Protein AF-A0AAU7NDL8-F1 (afdb_monomer)

Foldseek 3Di:
DDFWWWWKAKDKPDDPQWDKPPRIDTDTPPDDDDIDIDGHDDDFQQAKDKMKIKIKIDTDDDPPDDDDIDIDIDIDIDDTPNDDDDQCQCVQWAWEDDPQKTKIFRQDRYKWFFDQWKAFPPVRDIDGHDGRIAHHGGMDIGHDPDDGQKIKTWTAGPVGHTDDIDIDGYD

Nearest PDB structures (foldseek):
  4j3o-assembly1_C  TM=7.425E-01  e=3.772E-08  Escherichia coli K-12
  1qpp-assembly1_B  TM=7.450E-01  e=1.039E-06  Escherichia coli
  5ghu-assembly1_A  TM=7.693E-01  e=2.884E-06  Escherichia coli K-12
  5k93-assembly2_B  TM=7.092E-01  e=6.864E-06  Escherichia coli
  5a42-assembly1_A  TM=2.335E-01  e=6.984E-01  Escherichia coli K-12

Mean predicted aligned error: 7.18 Å

Sequence (171 aa):
MNRPTFWLISRLLPLKRILIYPPITRIDAGQSQQVNFVLRKGKPLTHEVMLKASFEGIMQTTENSTQMPVRQSIGFIVQPAAVAVSKTPWDALTFQMESGELVMRNTGQRVVRMVPTLQLNPTNTQLAQDEYYLMAGETRRFKVANAPISVTFTPLSRYGFKLDDVTILVK

Radius of gyration: 20.66 Å; Cα contacts (8 Å, |Δi|>4): 350; chains: 1; bounding box: 54×36×52 Å

Solvent-accessible surface area (backbone atoms only — not comparable to full-atom values): 10164 Å² total; per-residue (Å²): 134,90,73,79,54,34,32,39,44,63,50,70,49,82,63,89,47,61,44,60,41,69,46,62,49,83,46,53,86,96,59,86,81,85,70,47,78,42,76,58,90,69,84,81,60,83,40,27,44,74,31,44,44,32,41,32,40,44,73,78,91,59,89,97,65,90,84,80,72,51,73,50,73,44,84,41,76,50,73,31,87,87,53,76,90,67,96,60,51,58,78,37,52,45,38,30,73,52,100,73,23,44,34,42,33,27,77,35,50,43,54,30,37,28,55,44,45,36,32,33,27,90,79,67,44,77,44,77,49,94,56,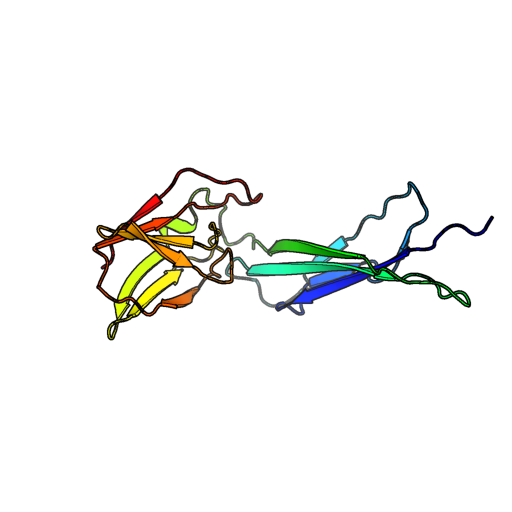47,54,44,47,38,66,37,73,47,78,38,88,50,97,65,89,50,58,28,40,36,35,36,37,32,46,99,86,66,47,80,50,76,72,46,75,46,65,44,90

Structure (mmCIF, N/CA/C/O backbone):
data_AF-A0AAU7NDL8-F1
#
_entry.id   AF-A0AAU7NDL8-F1
#
loop_
_atom_site.group_PDB
_atom_site.id
_atom_site.type_symbol
_atom_site.label_atom_id
_atom_site.label_alt_id
_atom_site.label_comp_id
_atom_site.label_asym_id
_atom_site.label_entity_id
_atom_site.label_seq_id
_atom_site.pdbx_PDB_ins_code
_atom_site.Cartn_x
_atom_site.Cartn_y
_atom_site.Cartn_z
_atom_site.occupancy
_atom_site.B_iso_or_equiv
_atom_site.auth_seq_id
_atom_site.auth_comp_id
_atom_site.auth_asym_id
_atom_site.auth_atom_id
_atom_site.pdbx_PDB_model_num
ATOM 1 N N . MET A 1 1 ? 33.475 15.766 -28.853 1.00 34.25 1 MET A N 1
ATOM 2 C CA . MET A 1 1 ? 32.769 16.121 -27.601 1.00 34.25 1 MET A CA 1
ATOM 3 C C . MET A 1 1 ? 32.008 14.888 -27.135 1.00 34.25 1 MET A C 1
ATOM 5 O O . MET A 1 1 ? 31.023 14.523 -27.765 1.00 34.25 1 MET A O 1
ATOM 9 N N . ASN A 1 2 ? 32.548 14.164 -26.151 1.00 39.94 2 ASN A N 1
ATOM 10 C CA . ASN A 1 2 ? 32.006 12.874 -25.721 1.00 39.94 2 ASN A CA 1
ATOM 11 C C . ASN A 1 2 ? 30.753 13.125 -24.867 1.00 39.94 2 ASN A C 1
ATOM 13 O O . ASN A 1 2 ? 30.831 13.814 -23.852 1.00 39.94 2 ASN A O 1
ATOM 17 N N . ARG A 1 3 ? 29.589 12.665 -25.331 1.00 41.62 3 ARG A N 1
ATOM 18 C CA . ARG A 1 3 ? 28.297 12.889 -24.663 1.00 41.62 3 ARG A CA 1
ATOM 19 C C . ARG A 1 3 ? 28.128 11.885 -23.514 1.00 41.62 3 ARG A C 1
ATOM 21 O O . ARG A 1 3 ? 28.527 10.737 -23.695 1.00 41.62 3 ARG A O 1
ATOM 28 N N . PRO A 1 4 ? 27.547 12.272 -22.363 1.00 43.53 4 PRO A N 1
ATOM 29 C CA . PRO A 1 4 ? 27.350 11.346 -21.255 1.00 43.53 4 PRO A CA 1
ATOM 30 C C . PRO A 1 4 ? 26.376 10.234 -21.664 1.00 43.53 4 PRO A C 1
ATOM 32 O O . PRO A 1 4 ? 25.243 10.497 -22.067 1.00 43.53 4 PRO A O 1
ATOM 35 N N . THR A 1 5 ? 26.852 8.994 -21.580 1.00 45.28 5 THR A N 1
ATOM 36 C CA . THR A 1 5 ? 26.105 7.772 -21.889 1.00 45.28 5 THR A CA 1
ATOM 37 C C . THR A 1 5 ? 25.439 7.260 -20.615 1.00 45.28 5 THR A C 1
ATOM 39 O O . THR A 1 5 ? 26.139 7.006 -19.634 1.00 45.28 5 THR A O 1
ATOM 42 N N . PHE A 1 6 ? 24.116 7.074 -20.626 1.00 49.44 6 PHE A N 1
ATOM 43 C CA . PHE A 1 6 ? 23.373 6.500 -19.501 1.00 49.44 6 PHE A CA 1
ATOM 44 C C . PHE A 1 6 ? 22.874 5.098 -19.835 1.00 49.44 6 PHE A C 1
ATOM 46 O O . PHE A 1 6 ? 22.229 4.893 -20.865 1.00 49.44 6 PHE A O 1
ATOM 53 N N . TRP A 1 7 ? 23.137 4.150 -18.940 1.00 52.94 7 TRP A N 1
ATOM 54 C CA . TRP A 1 7 ? 22.541 2.815 -18.984 1.00 52.94 7 TRP A CA 1
ATOM 55 C C . TRP A 1 7 ? 21.445 2.683 -17.938 1.00 52.94 7 TRP 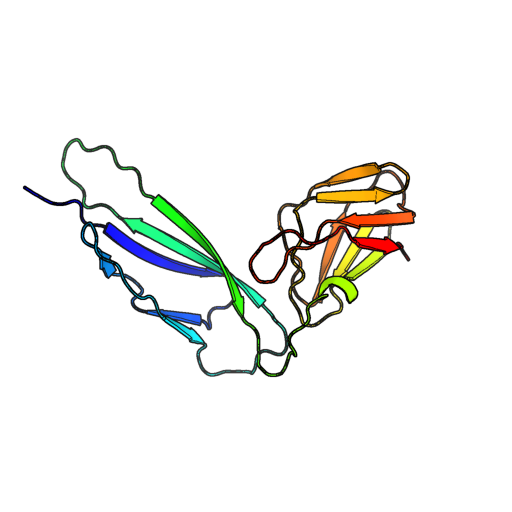A C 1
ATOM 57 O O . TRP A 1 7 ? 21.674 3.082 -16.808 1.00 52.94 7 TRP A O 1
ATOM 67 N N . LEU A 1 8 ? 20.294 2.107 -18.281 1.00 52.50 8 LEU A N 1
ATOM 68 C CA . LEU A 1 8 ? 19.159 1.929 -17.367 1.00 52.50 8 LEU A CA 1
ATOM 69 C C . LEU A 1 8 ? 19.035 0.469 -16.903 1.00 52.50 8 LEU A C 1
ATOM 71 O O . LEU A 1 8 ? 18.723 -0.377 -17.733 1.00 52.50 8 LEU A O 1
ATOM 75 N N . ILE A 1 9 ? 19.223 0.152 -15.616 1.00 55.75 9 ILE A N 1
ATOM 76 C CA . ILE A 1 9 ? 18.896 -1.184 -15.068 1.00 55.75 9 ILE A CA 1
ATOM 77 C C . ILE A 1 9 ? 17.499 -1.170 -14.462 1.00 55.75 9 ILE A C 1
ATOM 79 O O . ILE A 1 9 ? 17.200 -0.340 -13.603 1.00 55.75 9 ILE A O 1
ATOM 83 N N . SER A 1 10 ? 16.680 -2.150 -14.847 1.00 54.47 10 SER A N 1
ATOM 84 C CA . SER A 1 10 ? 15.345 -2.355 -14.291 1.00 54.47 10 SER A CA 1
ATOM 85 C C . SER A 1 10 ? 15.253 -3.560 -13.338 1.00 54.47 10 SER A C 1
ATOM 87 O O . SER A 1 10 ? 15.650 -4.664 -13.717 1.00 54.47 10 SER A O 1
ATOM 89 N N . ARG A 1 11 ? 14.691 -3.401 -12.128 1.00 55.06 11 ARG A N 1
ATOM 90 C CA . ARG A 1 11 ? 14.451 -4.506 -11.162 1.00 55.06 11 ARG A CA 1
ATOM 91 C C . ARG A 1 11 ? 13.029 -4.478 -10.588 1.00 55.06 11 ARG A C 1
ATOM 93 O O . ARG A 1 11 ? 12.487 -3.397 -10.386 1.00 55.06 11 ARG A O 1
ATOM 100 N N . LEU A 1 12 ? 12.469 -5.660 -10.294 1.00 56.12 12 LEU A N 1
ATOM 101 C CA . LEU A 1 12 ? 11.161 -5.869 -9.648 1.00 56.12 12 LEU A CA 1
ATOM 102 C C . LEU A 1 12 ? 11.275 -6.847 -8.468 1.00 56.12 12 LEU A C 1
ATOM 104 O O . LEU A 1 12 ? 11.859 -7.922 -8.596 1.00 56.12 12 LEU A O 1
ATOM 108 N N . LEU A 1 13 ? 10.669 -6.489 -7.337 1.00 54.53 13 LEU A N 1
ATOM 109 C CA . LEU A 1 13 ? 10.485 -7.327 -6.144 1.00 54.53 13 LEU A CA 1
ATOM 110 C C . LEU A 1 13 ? 9.009 -7.204 -5.702 1.00 54.53 13 LEU A C 1
ATOM 112 O O . LEU A 1 13 ? 8.485 -6.092 -5.811 1.00 54.53 13 LEU A O 1
ATOM 116 N N . PRO A 1 14 ? 8.308 -8.270 -5.240 1.00 51.28 14 PRO A N 1
ATOM 117 C CA . PRO A 1 14 ? 8.726 -9.666 -5.046 1.00 51.28 14 PRO A CA 1
ATOM 118 C C . PRO A 1 14 ? 8.228 -10.667 -6.122 1.00 51.28 14 PRO A C 1
ATOM 120 O O . PRO A 1 14 ? 8.579 -11.847 -6.075 1.00 51.28 14 PRO A O 1
ATOM 123 N N . LEU A 1 15 ? 7.438 -10.252 -7.123 1.00 60.22 15 LEU A N 1
ATOM 124 C CA . LEU A 1 15 ? 6.947 -11.167 -8.167 1.00 60.22 15 LEU A CA 1
ATOM 125 C C . LEU A 1 15 ? 7.985 -11.404 -9.279 1.00 60.22 15 LEU A C 1
ATOM 127 O O . LEU A 1 15 ? 8.065 -10.645 -10.244 1.00 60.22 15 LEU A O 1
ATOM 131 N N . LYS A 1 16 ? 8.681 -12.550 -9.229 1.00 66.19 16 LYS A N 1
ATOM 132 C CA . LYS A 1 16 ? 9.634 -13.032 -10.262 1.00 66.19 16 LYS A CA 1
ATOM 133 C C . LYS A 1 16 ? 9.014 -13.331 -11.648 1.00 66.19 16 LYS A C 1
ATOM 135 O O . LYS A 1 16 ? 9.667 -13.922 -12.504 1.00 66.19 16 LYS A O 1
ATOM 140 N N . ARG A 1 17 ? 7.741 -12.987 -11.874 1.00 83.19 17 ARG A N 1
ATOM 141 C CA . ARG A 1 17 ? 6.991 -13.296 -13.107 1.00 83.19 17 ARG A CA 1
ATOM 142 C C . ARG A 1 17 ? 6.863 -12.130 -14.077 1.00 83.19 17 ARG A C 1
ATOM 144 O O . ARG A 1 17 ? 6.445 -12.365 -15.207 1.00 83.19 17 ARG A O 1
ATOM 151 N N . ILE A 1 18 ? 7.193 -10.911 -13.664 1.00 87.88 18 ILE A N 1
ATOM 152 C CA . ILE A 1 18 ? 7.212 -9.767 -14.572 1.00 87.88 18 ILE A CA 1
ATOM 153 C C . ILE A 1 18 ? 8.598 -9.678 -15.207 1.00 87.88 18 ILE A C 1
ATOM 155 O O . ILE A 1 18 ? 9.609 -9.603 -14.510 1.00 87.88 18 ILE A O 1
ATOM 159 N N . LEU A 1 19 ? 8.633 -9.703 -16.532 1.00 88.25 19 LEU A N 1
ATOM 160 C CA . LEU A 1 19 ? 9.812 -9.399 -17.325 1.00 88.25 19 LEU A CA 1
ATOM 161 C C . LEU A 1 19 ? 9.825 -7.934 -17.703 1.00 88.25 19 LEU A C 1
ATOM 163 O O . LEU A 1 19 ? 8.777 -7.361 -17.990 1.00 88.25 19 LEU A O 1
ATOM 167 N N . ILE A 1 20 ? 11.026 -7.373 -17.745 1.00 88.38 20 ILE A N 1
ATOM 168 C CA . ILE A 1 20 ? 11.257 -5.999 -18.157 1.00 88.38 20 ILE A CA 1
ATOM 169 C C . ILE A 1 20 ? 12.134 -6.023 -19.405 1.00 88.38 20 ILE A C 1
ATOM 171 O O . ILE A 1 20 ? 13.155 -6.717 -19.425 1.00 88.38 20 ILE A O 1
ATOM 175 N N . TYR A 1 21 ? 11.709 -5.323 -20.456 1.00 88.25 21 TYR A N 1
ATOM 176 C CA . TYR A 1 21 ? 12.405 -5.312 -21.740 1.00 88.25 21 TYR A CA 1
ATOM 177 C C . TYR A 1 21 ? 12.398 -3.922 -22.410 1.00 88.25 21 TYR A C 1
ATOM 179 O O . TYR A 1 21 ? 11.320 -3.346 -22.566 1.00 88.25 21 TYR A O 1
ATOM 187 N N . PRO A 1 22 ? 13.549 -3.412 -22.886 1.00 90.12 22 PRO A N 1
ATOM 188 C CA . PRO A 1 22 ? 14.881 -3.985 -22.694 1.00 90.12 22 PRO A CA 1
ATOM 189 C C . PRO A 1 22 ? 15.314 -3.873 -21.216 1.00 90.12 22 PRO A C 1
ATOM 191 O O . PRO A 1 22 ? 14.984 -2.885 -20.563 1.00 90.12 22 PRO A O 1
ATOM 194 N N . PRO A 1 23 ? 16.027 -4.871 -20.660 1.00 84.56 23 PRO A N 1
ATOM 195 C CA . PRO A 1 23 ? 16.470 -4.826 -19.262 1.00 84.56 23 PRO A CA 1
ATOM 196 C C . PRO A 1 23 ? 17.612 -3.825 -19.035 1.00 84.56 23 PRO A C 1
ATOM 198 O O . PRO A 1 23 ? 17.808 -3.368 -17.910 1.00 84.56 23 PRO A O 1
ATOM 201 N N . ILE A 1 24 ? 18.372 -3.545 -20.100 1.00 87.88 24 ILE A N 1
ATOM 202 C CA . ILE A 1 24 ? 19.477 -2.592 -20.175 1.00 87.88 24 ILE A CA 1
ATOM 203 C C . ILE A 1 24 ? 19.398 -1.916 -21.541 1.00 87.88 24 ILE A C 1
ATOM 205 O O . ILE A 1 24 ? 19.237 -2.586 -22.560 1.00 87.88 24 ILE A O 1
ATOM 209 N N . THR A 1 25 ? 19.516 -0.595 -21.562 1.00 88.00 25 THR A N 1
ATOM 210 C CA . THR A 1 25 ? 19.546 0.192 -22.796 1.00 88.00 25 THR A CA 1
ATOM 211 C C . THR A 1 25 ? 20.411 1.430 -22.617 1.00 88.00 25 THR A C 1
ATOM 213 O O . THR A 1 25 ? 20.556 1.919 -21.494 1.00 88.00 25 THR A O 1
ATOM 216 N N . ARG A 1 26 ? 20.970 1.923 -23.722 1.00 85.75 26 ARG A N 1
ATOM 217 C CA . ARG A 1 26 ? 21.659 3.208 -23.792 1.00 85.75 26 ARG A CA 1
ATOM 218 C C . ARG A 1 26 ? 20.645 4.287 -24.159 1.00 85.75 26 ARG A C 1
ATOM 220 O O . ARG A 1 26 ? 19.925 4.133 -25.140 1.00 85.75 26 ARG A O 1
ATOM 227 N N . ILE A 1 27 ? 20.638 5.389 -23.414 1.00 85.62 27 ILE A N 1
ATOM 228 C CA . ILE A 1 27 ? 19.813 6.563 -23.719 1.00 85.62 27 ILE A CA 1
ATOM 229 C C . ILE A 1 27 ? 20.736 7.768 -23.889 1.00 85.62 27 ILE A C 1
ATOM 231 O O . ILE A 1 27 ? 21.463 8.135 -22.966 1.00 85.62 27 ILE A O 1
ATOM 235 N N . ASP A 1 28 ? 20.720 8.364 -25.080 1.00 85.00 28 ASP A N 1
ATOM 236 C CA . ASP A 1 28 ? 21.452 9.599 -25.356 1.00 85.00 28 ASP A CA 1
ATOM 237 C C . ASP A 1 28 ? 20.646 10.833 -24.904 1.00 85.00 28 ASP A C 1
ATOM 239 O O . ASP A 1 28 ? 19.429 10.786 -24.714 1.00 85.00 28 ASP A O 1
ATOM 243 N N . ALA A 1 29 ? 21.324 11.970 -24.735 1.00 83.94 29 ALA A N 1
ATOM 244 C CA . ALA A 1 29 ? 20.697 13.204 -24.264 1.00 83.94 29 ALA A CA 1
ATOM 245 C C . ALA A 1 29 ? 19.516 13.646 -25.152 1.00 83.94 29 ALA A C 1
ATOM 247 O O . ALA A 1 29 ? 19.625 13.703 -26.378 1.00 83.94 29 ALA A O 1
ATOM 248 N N . GLY A 1 30 ? 18.390 13.980 -24.515 1.00 89.69 30 GLY A N 1
ATOM 249 C CA . GLY A 1 30 ? 17.153 14.385 -25.192 1.00 89.69 30 GLY A CA 1
ATOM 250 C C . GLY A 1 30 ? 16.358 13.234 -25.818 1.00 89.69 30 GLY A C 1
ATOM 251 O O . GLY A 1 30 ? 15.293 13.481 -26.374 1.00 89.69 30 GLY A O 1
ATOM 252 N N . GLN A 1 31 ? 16.842 11.991 -25.730 1.00 89.88 31 GLN A N 1
ATOM 253 C CA . GLN A 1 31 ? 16.116 10.812 -26.199 1.00 89.88 31 GLN A CA 1
ATOM 254 C C . GLN A 1 31 ? 15.271 10.190 -25.086 1.00 89.88 31 GLN A C 1
ATOM 256 O O . GLN A 1 31 ? 15.495 10.409 -23.896 1.00 89.88 31 GLN A O 1
ATOM 261 N N . SER A 1 32 ? 14.288 9.391 -25.493 1.00 90.25 32 SER A N 1
ATOM 262 C CA . SER A 1 32 ? 13.429 8.608 -24.605 1.00 90.25 32 SER A CA 1
ATOM 263 C C . SER A 1 32 ? 13.465 7.139 -25.003 1.00 90.25 32 SER A C 1
ATOM 265 O O . SER A 1 32 ? 13.635 6.810 -26.174 1.00 90.25 32 SER A O 1
ATOM 267 N N . GLN A 1 33 ? 13.261 6.256 -24.028 1.00 89.00 33 GLN A N 1
ATOM 268 C CA . GLN A 1 33 ? 13.182 4.817 -24.252 1.00 89.00 33 GLN A CA 1
ATOM 269 C C . GLN A 1 33 ? 11.885 4.263 -23.671 1.00 89.00 33 GLN A C 1
ATOM 271 O O . GLN A 1 33 ? 11.600 4.433 -22.487 1.00 89.00 33 GLN A O 1
ATOM 276 N N . GLN A 1 34 ? 11.148 3.510 -24.486 1.00 92.50 34 GLN A N 1
ATOM 277 C CA . GLN A 1 34 ? 10.037 2.699 -24.003 1.00 92.50 34 GLN A CA 1
ATOM 278 C C . GLN A 1 34 ? 10.557 1.434 -23.312 1.00 92.50 34 GLN A C 1
ATOM 280 O O . GLN A 1 34 ? 11.375 0.701 -23.874 1.00 92.50 34 GLN A O 1
ATOM 285 N N . VAL A 1 35 ? 10.036 1.162 -22.116 1.00 90.81 35 VAL A N 1
ATOM 286 C CA . VAL A 1 35 ? 10.293 -0.063 -21.356 1.00 90.81 35 VAL A CA 1
ATOM 287 C C . VAL A 1 35 ? 8.988 -0.839 -21.224 1.00 90.81 35 VAL A C 1
ATOM 289 O O . VAL A 1 35 ? 7.976 -0.310 -20.770 1.00 90.81 35 VAL A O 1
ATOM 292 N N . ASN A 1 36 ? 9.014 -2.103 -21.624 1.00 92.25 36 ASN A N 1
ATOM 293 C CA . ASN A 1 36 ? 7.862 -2.989 -21.610 1.00 92.25 36 ASN A CA 1
ATOM 294 C C . ASN A 1 36 ? 7.893 -3.888 -20.375 1.00 92.25 36 ASN A C 1
ATOM 296 O O . ASN A 1 36 ? 8.929 -4.469 -20.047 1.00 92.25 36 ASN A O 1
ATOM 300 N N . PHE A 1 37 ? 6.734 -4.045 -19.739 1.00 90.75 37 PHE A N 1
ATOM 301 C CA . PHE A 1 37 ? 6.518 -4.953 -18.617 1.00 90.75 37 PHE A CA 1
ATOM 302 C C . PHE A 1 37 ? 5.618 -6.099 -19.070 1.00 90.75 37 PHE A C 1
ATOM 304 O O . PHE A 1 37 ? 4.480 -5.875 -19.476 1.00 90.75 37 PHE A O 1
ATOM 311 N N . VAL A 1 38 ? 6.116 -7.333 -19.003 1.00 89.94 38 VAL A N 1
ATOM 312 C CA . VAL A 1 38 ? 5.408 -8.516 -19.510 1.00 89.94 38 VAL A CA 1
ATOM 313 C C . VAL A 1 38 ? 5.220 -9.531 -18.393 1.00 89.94 38 VAL A C 1
ATOM 315 O O . VAL A 1 38 ? 6.188 -10.051 -17.842 1.00 89.94 38 VAL A O 1
ATOM 318 N N . LEU A 1 39 ? 3.969 -9.860 -18.069 1.00 88.44 39 LEU A N 1
ATOM 319 C CA . LEU A 1 39 ? 3.656 -10.937 -17.131 1.00 88.44 39 LEU A CA 1
ATOM 320 C C . LEU A 1 39 ? 3.819 -12.298 -17.821 1.00 88.44 39 LEU A C 1
ATOM 322 O O . LEU A 1 39 ? 3.068 -12.638 -18.734 1.00 88.44 39 LEU A O 1
ATOM 326 N N . ARG A 1 40 ? 4.772 -13.116 -17.360 1.00 86.81 40 ARG A N 1
ATOM 327 C CA . ARG A 1 40 ? 4.947 -14.493 -17.844 1.00 86.81 40 ARG A CA 1
ATOM 328 C C . ARG A 1 40 ? 3.699 -15.332 -17.573 1.00 86.81 40 ARG A C 1
ATOM 330 O O . ARG A 1 40 ? 3.129 -15.278 -16.474 1.00 86.81 40 ARG A O 1
ATOM 337 N N . LYS A 1 41 ? 3.339 -16.187 -18.537 1.00 85.19 41 LYS A N 1
ATOM 338 C CA . LYS A 1 41 ? 2.290 -17.204 -18.372 1.00 85.19 41 LYS A CA 1
ATOM 339 C C . LYS A 1 41 ? 2.588 -18.075 -17.145 1.00 85.19 41 LYS A C 1
ATOM 341 O O . LYS A 1 41 ? 3.738 -18.380 -16.842 1.00 85.19 41 LYS A O 1
ATOM 346 N N . GLY A 1 42 ? 1.545 -18.418 -16.405 1.00 84.44 42 GLY A N 1
ATOM 347 C CA . GLY A 1 42 ? 1.627 -19.157 -15.149 1.00 84.44 42 GLY A CA 1
ATOM 348 C C . GLY A 1 42 ? 0.274 -19.142 -14.450 1.00 84.44 42 GLY A C 1
ATOM 349 O O . GLY A 1 42 ? -0.727 -18.780 -15.070 1.00 84.44 42 GLY A O 1
ATOM 350 N N . LYS A 1 43 ? 0.242 -19.492 -13.159 1.00 85.38 43 LYS A N 1
ATOM 351 C CA . LYS A 1 43 ? -1.000 -19.447 -12.372 1.00 85.38 43 LYS A CA 1
ATOM 352 C C . LYS A 1 43 ? -1.628 -18.040 -12.435 1.00 85.38 43 LYS A C 1
ATOM 354 O O . LYS A 1 43 ? -0.888 -17.059 -12.288 1.00 85.38 43 LYS A O 1
ATOM 359 N N . PRO A 1 44 ? -2.943 -17.909 -12.672 1.00 86.81 44 PRO A N 1
ATOM 360 C CA . PRO A 1 44 ? -3.61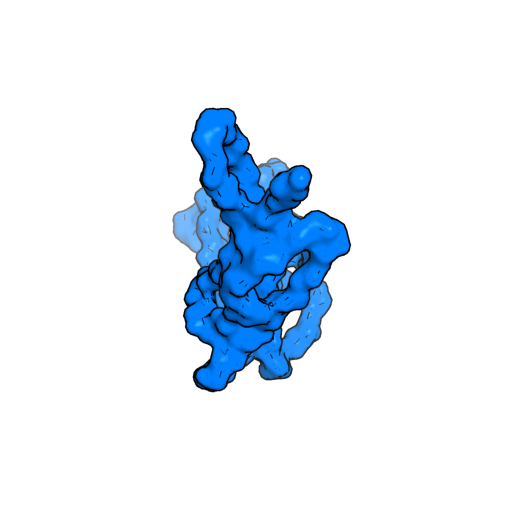1 -16.613 -12.631 1.00 86.81 44 PRO A CA 1
ATOM 361 C C . PRO A 1 44 ? -3.388 -15.926 -11.282 1.00 86.81 44 PRO A C 1
ATOM 363 O O . PRO A 1 44 ? -3.355 -16.583 -10.243 1.00 86.81 44 PRO A O 1
ATOM 366 N N . LEU A 1 45 ? -3.204 -14.607 -11.305 1.00 89.25 45 LEU A N 1
ATOM 367 C CA . LEU A 1 45 ? -3.212 -13.818 -10.077 1.00 89.25 45 LEU A CA 1
ATOM 368 C C . LEU A 1 45 ? -4.669 -13.655 -9.629 1.00 89.25 45 LEU A C 1
ATOM 370 O O . LEU A 1 45 ? -5.533 -13.340 -10.443 1.00 89.25 45 LEU A O 1
ATOM 374 N N . THR A 1 46 ? -4.929 -13.890 -8.348 1.00 92.81 46 THR A N 1
ATOM 375 C CA . THR A 1 46 ? -6.270 -13.816 -7.738 1.00 92.81 46 THR A CA 1
ATOM 376 C C . THR A 1 46 ? -6.508 -12.521 -6.962 1.00 92.81 46 THR A C 1
ATOM 378 O O . THR A 1 46 ? -7.610 -12.281 -6.491 1.00 92.81 46 THR A O 1
ATOM 381 N N . HIS A 1 47 ? -5.468 -11.706 -6.804 1.00 94.56 47 HIS A N 1
ATOM 382 C CA . HIS A 1 47 ? -5.445 -10.469 -6.033 1.00 94.56 47 HIS A CA 1
ATOM 383 C C . HIS A 1 47 ? -4.456 -9.495 -6.679 1.00 94.56 47 HIS A C 1
ATOM 385 O O . HIS A 1 47 ? -3.566 -9.906 -7.436 1.00 94.56 47 HIS A O 1
ATOM 391 N N . GLU A 1 48 ? -4.631 -8.206 -6.409 1.00 94.19 48 GLU A N 1
ATOM 392 C CA . GLU A 1 48 ? -3.660 -7.188 -6.786 1.00 94.19 48 GLU A CA 1
ATOM 393 C C . GLU A 1 48 ? -2.357 -7.373 -6.007 1.00 94.19 48 GLU A C 1
ATOM 395 O O . GLU A 1 48 ? -2.355 -7.760 -4.837 1.00 94.19 48 GLU A O 1
ATOM 400 N N . VAL A 1 49 ? -1.244 -7.039 -6.655 1.00 91.38 49 VAL A N 1
ATOM 401 C CA . VAL A 1 49 ? 0.075 -7.031 -6.019 1.00 91.38 49 VAL A CA 1
ATOM 402 C C . VAL A 1 49 ? 0.775 -5.719 -6.334 1.00 91.38 49 VAL A C 1
ATOM 404 O O . VAL A 1 49 ? 0.801 -5.292 -7.489 1.00 91.38 49 VAL A O 1
ATOM 407 N N . MET A 1 50 ? 1.357 -5.095 -5.312 1.00 91.38 50 MET A N 1
ATOM 408 C CA . MET A 1 50 ? 2.206 -3.918 -5.456 1.00 91.38 50 MET A CA 1
ATOM 409 C C . MET A 1 50 ? 3.659 -4.360 -5.615 1.00 91.38 50 MET A C 1
ATOM 411 O O . MET A 1 50 ? 4.184 -5.139 -4.825 1.00 91.38 50 MET A O 1
ATOM 415 N N . LEU A 1 51 ? 4.318 -3.874 -6.654 1.00 89.31 51 LEU A N 1
ATOM 416 C CA . LEU A 1 51 ? 5.738 -4.066 -6.905 1.00 89.31 51 LEU A CA 1
ATOM 417 C C . LEU A 1 51 ? 6.423 -2.705 -6.945 1.00 89.31 51 LEU A C 1
ATOM 419 O O . LEU A 1 51 ? 5.794 -1.662 -7.141 1.00 89.31 51 LEU A O 1
ATOM 423 N N . LYS A 1 52 ? 7.744 -2.732 -6.825 1.00 87.19 52 LYS A N 1
ATOM 424 C CA . LYS A 1 52 ? 8.598 -1.570 -7.054 1.00 87.19 52 LYS A CA 1
ATOM 425 C C . LYS A 1 52 ? 9.421 -1.810 -8.308 1.00 87.19 52 LYS A C 1
ATOM 427 O O . LYS A 1 52 ? 10.217 -2.746 -8.331 1.00 87.19 52 LYS A O 1
ATOM 432 N N . ALA A 1 53 ? 9.218 -0.986 -9.332 1.00 87.69 53 ALA A N 1
ATOM 433 C CA . ALA A 1 53 ? 10.088 -0.957 -10.499 1.00 87.69 53 ALA A CA 1
ATOM 434 C C . ALA A 1 53 ? 11.171 0.098 -10.264 1.00 87.69 53 ALA A C 1
ATOM 436 O O . ALA A 1 53 ? 10.863 1.276 -10.092 1.00 87.69 53 ALA A O 1
ATOM 437 N N . SER A 1 54 ? 12.430 -0.325 -10.212 1.00 87.81 54 SER A N 1
ATOM 438 C CA . SER A 1 54 ? 13.578 0.575 -10.051 1.00 87.81 54 SER A CA 1
ATOM 439 C C . SER A 1 54 ? 14.299 0.753 -11.373 1.00 87.81 54 SER A C 1
ATOM 441 O O . SER A 1 54 ? 14.457 -0.223 -12.089 1.00 87.81 54 SER A O 1
ATOM 443 N N . PHE A 1 55 ? 14.746 1.971 -11.646 1.00 87.12 55 PHE A N 1
ATOM 444 C CA . PHE A 1 55 ? 15.444 2.420 -12.840 1.00 87.12 55 PHE A CA 1
ATOM 445 C C . PHE A 1 55 ? 16.750 3.075 -12.406 1.00 87.12 55 PHE A C 1
ATOM 447 O O . PHE A 1 55 ? 16.729 4.055 -11.664 1.00 87.12 55 PHE A O 1
ATOM 454 N N . GLU A 1 56 ? 17.881 2.525 -12.821 1.00 85.94 56 GLU A N 1
ATOM 455 C CA . GLU A 1 56 ? 19.198 2.970 -12.366 1.00 85.94 56 GLU A CA 1
ATOM 456 C C . GLU A 1 56 ? 20.085 3.368 -13.535 1.00 85.94 56 GLU A C 1
ATOM 458 O O . GLU A 1 56 ? 20.312 2.545 -14.415 1.00 85.94 56 GLU A O 1
ATOM 463 N N . GLY A 1 57 ? 20.568 4.612 -13.514 1.00 82.25 57 GLY A N 1
ATOM 464 C CA . GLY A 1 57 ? 21.534 5.164 -14.454 1.00 82.25 57 GLY A CA 1
ATOM 465 C C . GLY A 1 57 ? 22.961 4.717 -14.134 1.00 82.25 57 GLY A C 1
ATOM 466 O O . GLY A 1 57 ? 23.464 5.016 -13.053 1.00 82.25 57 GLY A O 1
ATOM 467 N N . ILE A 1 58 ? 23.635 4.067 -15.081 1.00 77.12 58 ILE A N 1
ATOM 468 C CA . ILE A 1 58 ? 25.070 3.753 -15.012 1.00 77.12 58 ILE A CA 1
ATOM 469 C C . ILE A 1 58 ? 25.823 4.716 -15.925 1.00 77.12 58 ILE A C 1
ATOM 471 O O . ILE A 1 58 ? 25.461 4.862 -17.095 1.00 77.12 58 ILE A O 1
ATOM 475 N N . MET A 1 59 ? 26.880 5.334 -15.401 1.00 68.69 59 MET A N 1
ATOM 476 C CA . MET A 1 59 ? 27.777 6.197 -16.169 1.00 68.69 59 MET A CA 1
ATOM 477 C C . MET A 1 59 ? 29.032 5.437 -16.605 1.00 68.69 59 MET A C 1
ATOM 479 O O . MET A 1 59 ? 29.480 4.512 -15.929 1.00 68.69 59 MET A O 1
ATOM 483 N N . GLN A 1 60 ? 29.598 5.825 -17.748 1.00 64.81 60 GLN A N 1
ATOM 484 C CA . GLN A 1 60 ? 30.881 5.299 -18.218 1.00 64.81 60 GLN A CA 1
ATOM 485 C C . GLN A 1 60 ? 32.035 5.964 -17.456 1.00 64.81 60 GLN A C 1
ATOM 487 O O . GLN A 1 60 ? 32.059 7.184 -17.309 1.00 64.81 60 GLN A O 1
ATOM 492 N N . THR A 1 61 ? 32.983 5.163 -16.973 1.00 63.62 61 THR A N 1
ATOM 493 C CA . THR A 1 61 ? 34.130 5.637 -16.188 1.00 63.62 61 THR A CA 1
ATOM 494 C C . THR A 1 61 ? 35.144 6.381 -17.060 1.00 63.62 61 THR A C 1
ATOM 496 O O . THR A 1 61 ? 35.563 5.867 -18.095 1.00 63.62 61 THR A O 1
ATOM 499 N N . THR A 1 62 ? 35.598 7.549 -16.603 1.00 66.69 62 THR A N 1
ATOM 500 C CA . THR A 1 62 ? 36.807 8.235 -17.096 1.00 66.69 62 THR A CA 1
ATOM 501 C C . THR A 1 62 ? 37.746 8.538 -15.924 1.00 66.69 62 THR A C 1
ATOM 503 O O . THR A 1 62 ? 37.272 8.732 -14.801 1.00 66.69 62 THR A O 1
ATOM 506 N N . GLU A 1 63 ? 39.064 8.566 -16.157 1.00 71.81 63 GLU A N 1
ATOM 507 C CA . GLU A 1 63 ? 40.054 8.895 -15.115 1.00 71.81 63 GLU A CA 1
ATOM 508 C C . GLU A 1 63 ? 39.754 10.260 -14.470 1.00 71.81 63 GLU A C 1
ATOM 510 O O . GLU A 1 63 ? 39.337 11.197 -15.151 1.00 71.81 63 GLU A O 1
ATOM 515 N N . ASN A 1 64 ? 39.936 10.356 -13.147 1.00 72.19 64 ASN A N 1
ATOM 516 C CA . ASN A 1 64 ? 39.657 11.551 -12.336 1.00 72.19 64 ASN A CA 1
ATOM 517 C C . ASN A 1 64 ? 38.229 12.122 -12.482 1.00 72.19 64 ASN A C 1
ATOM 519 O O . ASN A 1 64 ? 38.047 13.336 -12.559 1.00 72.19 64 ASN A O 1
ATOM 523 N N . SER A 1 65 ? 37.202 11.262 -12.497 1.00 69.06 65 SER A N 1
ATOM 524 C CA . SER A 1 65 ? 35.795 11.694 -12.522 1.00 69.06 65 SER A CA 1
ATOM 525 C C . SER A 1 65 ? 35.017 11.314 -11.258 1.00 69.06 65 SER A C 1
ATOM 527 O O . SER A 1 65 ? 35.116 10.197 -10.752 1.00 69.06 65 SER A O 1
ATOM 529 N N . THR A 1 66 ? 34.198 12.248 -10.765 1.00 72.25 66 THR A N 1
ATOM 530 C CA . THR A 1 66 ? 33.206 12.003 -9.706 1.00 72.25 66 THR A CA 1
ATOM 531 C C . THR A 1 66 ? 31.924 11.454 -10.324 1.00 72.25 66 THR A C 1
ATOM 533 O O . THR A 1 66 ? 31.376 12.050 -11.252 1.00 72.25 66 THR A O 1
ATOM 536 N N . GLN A 1 67 ? 31.415 10.339 -9.795 1.00 69.56 67 GLN A N 1
ATOM 537 C CA . GLN A 1 67 ? 30.183 9.712 -10.276 1.00 69.56 67 GLN A CA 1
ATOM 538 C C . GLN A 1 67 ? 29.012 9.961 -9.321 1.00 69.56 67 GLN A C 1
ATOM 540 O O . GLN A 1 67 ? 29.130 9.757 -8.117 1.00 69.56 67 GLN A O 1
ATOM 545 N N . MET A 1 68 ? 27.858 10.338 -9.874 1.00 73.12 68 MET A N 1
ATOM 546 C CA . MET A 1 68 ? 26.585 10.415 -9.157 1.00 73.12 68 MET A CA 1
ATOM 547 C C . MET A 1 68 ? 25.530 9.575 -9.896 1.00 73.12 68 MET A C 1
ATOM 549 O O . MET A 1 68 ? 24.842 10.095 -10.778 1.00 73.12 68 MET A O 1
ATOM 553 N N . PRO A 1 69 ? 25.424 8.263 -9.613 1.00 73.56 69 PRO A N 1
ATOM 554 C CA . PRO A 1 69 ? 24.398 7.430 -10.225 1.00 73.56 69 PRO A CA 1
ATOM 555 C C . PRO A 1 69 ? 23.014 7.866 -9.738 1.00 73.56 69 PRO A C 1
ATOM 557 O O . PRO A 1 69 ? 22.785 8.069 -8.545 1.00 73.56 69 PRO A O 1
ATOM 560 N N . VAL A 1 70 ? 22.070 7.991 -10.668 1.00 80.12 70 VAL A N 1
ATOM 561 C CA . VAL A 1 70 ? 20.680 8.324 -10.350 1.00 80.12 70 VAL A CA 1
ATOM 562 C C . VAL A 1 70 ? 19.862 7.045 -10.364 1.00 80.12 70 VAL A C 1
ATOM 564 O O . VAL A 1 70 ? 19.796 6.349 -11.378 1.00 80.12 70 VAL A O 1
ATOM 567 N N . ARG A 1 71 ? 19.199 6.753 -9.244 1.00 85.25 71 ARG A N 1
ATOM 568 C CA . ARG A 1 71 ? 18.197 5.693 -9.160 1.00 85.25 71 ARG A CA 1
ATOM 569 C C . ARG A 1 71 ? 16.829 6.305 -8.919 1.00 85.25 71 ARG A C 1
ATOM 571 O O . ARG A 1 71 ? 16.608 6.977 -7.918 1.00 85.25 71 ARG A O 1
ATOM 578 N N . GLN A 1 72 ? 15.894 6.005 -9.805 1.00 87.44 72 GLN A N 1
ATOM 579 C CA . GLN A 1 72 ? 14.482 6.304 -9.621 1.00 87.44 72 GLN A CA 1
ATOM 580 C C . GLN A 1 72 ? 13.719 5.010 -9.377 1.00 87.44 72 GLN A C 1
ATOM 582 O O . GLN A 1 72 ? 14.136 3.926 -9.778 1.00 87.44 72 GLN A O 1
ATOM 587 N N . SER A 1 73 ? 12.620 5.073 -8.641 1.00 87.12 73 SER A N 1
ATOM 588 C CA . SER A 1 73 ? 11.754 3.916 -8.443 1.00 87.12 73 SER A CA 1
ATOM 589 C C . SER A 1 73 ? 10.308 4.348 -8.467 1.00 87.12 73 SER A C 1
ATOM 591 O O . SER A 1 73 ? 9.963 5.375 -7.890 1.00 87.12 73 SER A O 1
ATOM 593 N N . ILE A 1 74 ? 9.475 3.540 -9.105 1.00 87.69 74 ILE A N 1
ATOM 594 C CA . ILE A 1 74 ? 8.044 3.778 -9.228 1.00 87.69 74 ILE A CA 1
ATOM 595 C C . ILE A 1 74 ? 7.270 2.609 -8.624 1.00 87.69 74 ILE A C 1
ATOM 597 O O . ILE A 1 74 ? 7.683 1.448 -8.710 1.00 87.69 74 ILE A O 1
ATOM 601 N N . GLY A 1 75 ? 6.146 2.932 -7.989 1.00 86.81 75 GLY A N 1
ATOM 602 C CA . GLY A 1 75 ? 5.175 1.938 -7.550 1.00 86.81 75 GLY A CA 1
ATOM 603 C C . GLY A 1 75 ? 4.420 1.366 -8.748 1.00 86.81 75 GLY A C 1
ATOM 604 O O . GLY A 1 75 ? 4.028 2.106 -9.648 1.00 86.81 75 GLY A O 1
ATOM 605 N N . PHE A 1 76 ? 4.216 0.055 -8.761 1.00 88.19 76 PHE A N 1
ATOM 606 C CA . PHE A 1 76 ? 3.621 -0.673 -9.875 1.00 88.19 76 PHE A CA 1
ATOM 607 C C . PHE A 1 76 ? 2.586 -1.669 -9.350 1.00 88.19 76 PHE A C 1
ATOM 609 O O . PHE A 1 76 ? 2.945 -2.644 -8.698 1.00 88.19 76 PHE A O 1
ATOM 616 N N . ILE A 1 77 ? 1.303 -1.439 -9.632 1.00 91.19 77 ILE A N 1
ATOM 617 C CA . ILE A 1 77 ? 0.226 -2.357 -9.236 1.00 91.19 77 ILE A CA 1
ATOM 618 C C . ILE A 1 77 ? -0.074 -3.298 -10.399 1.00 91.19 77 ILE A C 1
ATOM 620 O O . ILE A 1 77 ? -0.450 -2.855 -11.485 1.00 91.19 77 ILE A O 1
ATOM 624 N N . VAL A 1 78 ? 0.028 -4.603 -10.155 1.00 91.50 78 VAL A N 1
ATOM 625 C CA . VAL A 1 78 ? -0.475 -5.628 -11.072 1.00 91.50 78 VAL A CA 1
ATOM 626 C C . VAL A 1 78 ? -1.919 -5.929 -10.708 1.00 91.50 78 VAL A C 1
ATOM 628 O O . VAL A 1 78 ? -2.172 -6.528 -9.665 1.00 91.50 78 VAL A O 1
ATOM 631 N N . GLN A 1 79 ? -2.858 -5.547 -11.573 1.00 92.06 79 GLN A N 1
ATOM 632 C CA . GLN A 1 79 ? -4.269 -5.880 -11.403 1.00 92.06 79 GLN A CA 1
ATOM 633 C C . GLN A 1 79 ? -4.668 -7.059 -12.301 1.00 92.06 79 GLN A C 1
ATOM 635 O O . GLN A 1 79 ? -4.625 -6.931 -13.527 1.00 92.06 79 GLN A O 1
ATOM 640 N N . PRO A 1 80 ? -5.090 -8.201 -11.732 1.00 92.12 80 PRO A N 1
ATOM 641 C CA . PRO A 1 80 ? -5.688 -9.270 -12.522 1.00 92.12 80 PRO A CA 1
ATOM 642 C C . PRO A 1 80 ? -7.102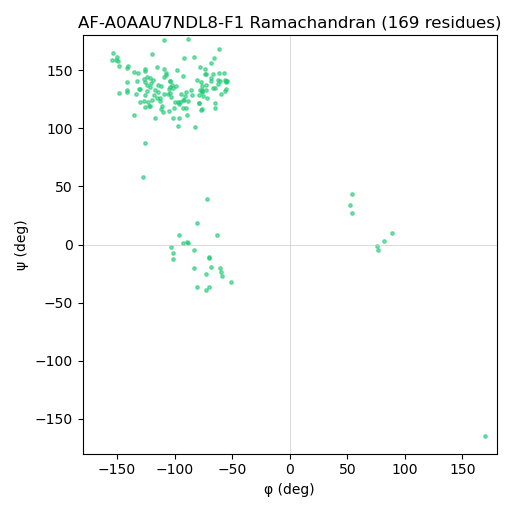 -8.914 -12.985 1.00 92.12 80 PRO A C 1
ATOM 644 O O . PRO A 1 80 ? -7.871 -8.309 -12.244 1.00 92.12 80 PRO A O 1
ATOM 647 N N . ALA A 1 81 ? -7.481 -9.392 -14.173 1.00 89.75 81 ALA A N 1
ATOM 648 C CA . ALA A 1 81 ? -8.823 -9.192 -14.731 1.00 89.75 81 ALA A CA 1
ATOM 649 C C . ALA A 1 81 ? -9.953 -9.750 -13.842 1.00 89.75 81 ALA A C 1
ATOM 651 O O . ALA A 1 81 ? -11.063 -9.232 -13.866 1.00 89.75 81 ALA A O 1
ATOM 652 N N . ALA A 1 82 ? -9.665 -10.779 -13.035 1.00 89.81 82 ALA A N 1
ATOM 653 C CA . ALA A 1 82 ? -10.622 -11.360 -12.092 1.00 89.81 82 ALA A CA 1
ATOM 654 C C . ALA A 1 82 ? -10.983 -10.421 -10.924 1.00 89.81 82 ALA A C 1
ATOM 656 O O . ALA A 1 82 ? -12.007 -10.617 -10.276 1.00 89.81 82 ALA A O 1
ATOM 657 N N . VAL A 1 83 ? -10.160 -9.403 -10.647 1.00 93.31 83 VAL A N 1
ATOM 658 C CA . VAL A 1 83 ? -10.397 -8.435 -9.572 1.00 93.31 83 VAL A CA 1
ATOM 659 C C . VAL A 1 83 ? -10.959 -7.159 -10.181 1.00 93.31 83 VAL A C 1
ATOM 661 O O . VAL A 1 83 ? -10.244 -6.398 -10.835 1.00 93.31 83 VAL A O 1
ATOM 664 N N . ALA A 1 84 ? -12.246 -6.898 -9.940 1.00 90.31 84 ALA A N 1
ATOM 665 C CA . ALA A 1 84 ? -12.906 -5.688 -10.423 1.00 90.31 84 ALA A CA 1
ATOM 666 C C . ALA A 1 84 ? -12.190 -4.423 -9.920 1.00 90.31 84 ALA A C 1
ATOM 668 O O . ALA A 1 84 ? -11.670 -4.392 -8.803 1.00 90.31 84 ALA A O 1
ATOM 669 N N . VAL A 1 85 ? -12.190 -3.351 -10.709 1.00 87.62 85 VAL A N 1
ATOM 670 C CA . VAL A 1 85 ? -11.676 -2.051 -10.251 1.00 87.62 85 VAL A CA 1
ATOM 671 C C . VAL A 1 85 ? -12.573 -1.532 -9.118 1.00 87.62 85 VAL A C 1
ATOM 673 O O . VAL A 1 85 ? -13.793 -1.585 -9.233 1.00 87.62 85 VAL A O 1
ATOM 676 N N . SER A 1 86 ? -11.983 -1.029 -8.029 1.00 90.69 86 SER A N 1
ATOM 677 C CA . SER A 1 86 ? -12.708 -0.317 -6.965 1.00 90.69 86 SER A CA 1
ATOM 678 C C . SER A 1 86 ? -12.106 1.067 -6.751 1.00 90.69 86 SER A C 1
ATOM 680 O O . SER A 1 86 ? -10.890 1.238 -6.857 1.00 90.69 86 SER A O 1
ATOM 682 N N . LYS A 1 87 ? -12.966 2.043 -6.447 1.00 91.25 87 LYS A N 1
ATOM 683 C CA . LYS A 1 87 ? -12.562 3.396 -6.042 1.00 91.25 87 LYS A CA 1
ATOM 684 C C . LYS A 1 87 ? -12.232 3.483 -4.549 1.00 91.25 87 LYS A C 1
ATOM 686 O O . LYS A 1 87 ? -11.502 4.386 -4.164 1.00 91.25 87 LYS A O 1
ATOM 691 N N . THR A 1 88 ? -12.721 2.534 -3.754 1.00 95.62 88 THR A N 1
ATOM 692 C CA . THR A 1 88 ? -12.634 2.508 -2.288 1.00 95.62 88 THR A CA 1
ATOM 693 C C . THR A 1 88 ? -12.055 1.171 -1.795 1.00 95.62 88 THR A C 1
ATOM 695 O O . THR A 1 88 ? -12.692 0.422 -1.059 1.00 95.62 88 THR A O 1
ATOM 698 N N . PRO A 1 89 ? -10.835 0.777 -2.216 1.00 95.50 89 PRO A N 1
ATOM 699 C CA . PRO A 1 89 ? -10.252 -0.503 -1.802 1.00 95.50 89 PRO A CA 1
ATOM 700 C C . PRO A 1 89 ? -10.092 -0.634 -0.276 1.00 95.50 89 PRO A C 1
ATOM 702 O O . PRO A 1 89 ? -10.052 -1.753 0.229 1.00 95.50 89 PRO A O 1
ATOM 705 N N . TRP A 1 90 ? -10.020 0.487 0.448 1.00 97.25 90 TRP A N 1
ATOM 706 C CA . TRP A 1 90 ? -9.894 0.523 1.904 1.00 97.25 90 TRP A CA 1
ATOM 707 C C . TRP A 1 90 ? -11.147 0.080 2.665 1.00 97.25 90 TRP A C 1
ATOM 709 O O . TRP A 1 90 ? -11.037 -0.178 3.857 1.00 97.25 90 TRP A O 1
ATOM 719 N N . ASP A 1 91 ? -12.303 -0.074 2.014 1.00 96.75 91 ASP A N 1
ATOM 720 C CA . ASP A 1 91 ? -13.517 -0.590 2.667 1.00 96.75 91 ASP A CA 1
ATOM 721 C C . ASP A 1 91 ? -13.320 -2.019 3.212 1.00 96.75 91 ASP A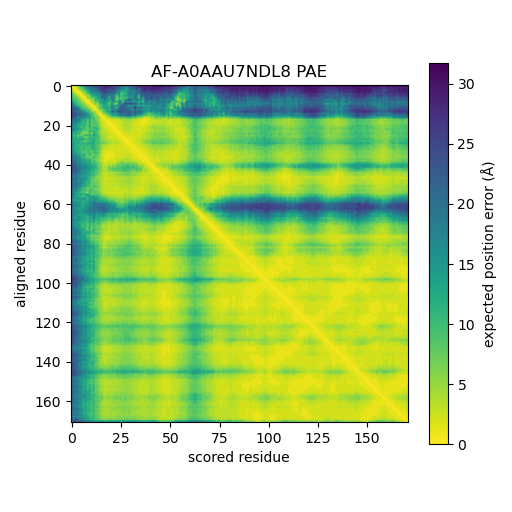 C 1
ATOM 723 O O . ASP A 1 91 ? -14.045 -2.466 4.096 1.00 96.75 91 ASP A O 1
ATOM 727 N N . ALA A 1 92 ? -12.318 -2.740 2.696 1.00 96.94 92 ALA A N 1
ATOM 728 C CA . ALA A 1 92 ? -11.922 -4.063 3.174 1.00 96.94 92 ALA A CA 1
ATOM 729 C C . ALA A 1 92 ? -10.862 -4.031 4.296 1.00 96.94 92 ALA A C 1
ATOM 731 O O . ALA A 1 92 ? -10.400 -5.096 4.730 1.00 96.94 92 ALA A O 1
ATOM 732 N N . LEU A 1 93 ? -10.443 -2.842 4.748 1.00 98.06 93 LEU A N 1
ATOM 733 C CA . LEU A 1 93 ? -9.582 -2.703 5.917 1.00 98.06 93 LEU A CA 1
ATOM 734 C C . LEU A 1 93 ? -10.383 -2.907 7.197 1.00 98.06 93 LEU A C 1
ATOM 736 O O . LEU A 1 93 ? -11.462 -2.351 7.384 1.00 98.06 93 LEU A O 1
ATOM 740 N N . THR A 1 94 ? -9.799 -3.660 8.117 1.00 98.38 94 THR A N 1
ATOM 741 C CA . THR A 1 94 ? -10.334 -3.841 9.463 1.00 98.38 94 THR A CA 1
ATOM 742 C C . THR A 1 94 ? -9.274 -3.481 10.487 1.00 98.38 94 THR A C 1
ATOM 744 O O . THR A 1 94 ? -8.113 -3.862 10.324 1.00 98.38 94 THR A O 1
ATOM 747 N N . PHE A 1 95 ? -9.693 -2.811 11.555 1.00 98.31 95 PHE A N 1
ATOM 748 C CA . PHE A 1 95 ? -8.866 -2.525 12.720 1.00 98.31 95 PHE A CA 1
ATOM 749 C C . PHE A 1 95 ? -9.434 -3.261 13.927 1.00 98.31 95 PHE A C 1
ATOM 751 O O . PHE A 1 95 ? -10.641 -3.197 14.160 1.00 98.31 95 PHE A O 1
ATOM 758 N N . GLN A 1 96 ? -8.582 -3.965 14.663 1.00 98.12 96 GLN A N 1
ATOM 759 C CA . GLN A 1 96 ? -8.964 -4.719 15.857 1.00 98.12 96 GLN A CA 1
ATOM 760 C C . GLN A 1 96 ? -7.890 -4.612 16.931 1.00 98.12 96 GLN A C 1
ATOM 762 O O . GLN A 1 96 ? -6.713 -4.459 16.606 1.00 98.12 96 GLN A O 1
ATOM 767 N N . MET A 1 97 ? -8.284 -4.716 18.198 1.00 97.38 97 MET A N 1
ATOM 768 C CA . MET A 1 97 ? -7.326 -4.894 19.289 1.00 97.38 97 MET A CA 1
ATOM 769 C C . MET A 1 97 ? -7.086 -6.384 19.532 1.00 97.38 97 MET A C 1
ATOM 771 O O . MET A 1 97 ? -7.994 -7.110 19.926 1.00 97.38 97 MET A O 1
ATOM 775 N N . GLU A 1 98 ? -5.851 -6.843 19.345 1.00 96.94 98 GLU A N 1
ATOM 776 C CA . GLU A 1 98 ? -5.443 -8.218 19.655 1.00 96.94 98 GLU A CA 1
ATOM 777 C C . GLU A 1 98 ? -4.223 -8.167 20.578 1.00 96.94 98 GLU A C 1
ATOM 779 O O . GLU A 1 98 ? -3.213 -7.553 20.244 1.00 96.94 98 GLU A O 1
ATOM 784 N N . SER A 1 99 ? -4.303 -8.800 21.753 1.00 93.25 99 SER A N 1
ATOM 785 C CA . SER A 1 99 ? -3.172 -8.909 22.695 1.00 93.25 99 SER A CA 1
ATOM 786 C C . SER A 1 99 ? -2.495 -7.571 23.055 1.00 93.25 99 SER A C 1
ATOM 788 O O . SER A 1 99 ? -1.290 -7.526 23.285 1.00 93.25 99 SER A O 1
ATOM 790 N N . GLY A 1 100 ? -3.266 -6.479 23.117 1.00 92.75 100 GLY A N 1
ATOM 791 C CA . GLY A 1 100 ? -2.757 -5.135 23.431 1.00 92.75 100 GLY A CA 1
ATOM 792 C C . GLY A 1 100 ? -2.138 -4.384 22.246 1.00 92.75 100 GLY A C 1
ATOM 793 O O . GLY A 1 100 ? -1.671 -3.260 22.417 1.00 92.75 100 GLY A O 1
ATOM 794 N N . GLU A 1 101 ? -2.161 -4.956 21.043 1.00 97.06 101 GLU A N 1
ATOM 795 C CA . GLU A 1 101 ? -1.716 -4.306 19.811 1.00 97.06 101 GLU A CA 1
ATOM 796 C C . GLU A 1 101 ? -2.910 -3.937 18.927 1.00 97.06 101 GLU A C 1
ATOM 798 O O . GLU A 1 101 ? -3.908 -4.658 18.857 1.00 97.06 101 GLU A O 1
ATOM 803 N N . LEU A 1 102 ? -2.788 -2.816 18.216 1.00 98.06 102 LEU A N 1
ATOM 804 C CA . LEU A 1 102 ? -3.704 -2.465 17.141 1.00 98.06 102 LEU A CA 1
ATOM 805 C C . LEU A 1 102 ? -3.323 -3.266 15.894 1.00 98.06 102 LEU A C 1
ATOM 807 O O . LEU A 1 102 ? -2.206 -3.154 15.383 1.00 98.06 102 LEU A O 1
ATOM 811 N N . VAL A 1 103 ? -4.264 -4.047 15.381 1.00 98.25 103 VAL A N 1
ATOM 812 C CA . VAL A 1 103 ? -4.088 -4.915 14.220 1.00 98.25 103 VAL A CA 1
ATOM 813 C C . VAL A 1 103 ? -4.883 -4.365 13.045 1.00 98.25 103 VAL A C 1
ATOM 815 O O . VAL A 1 103 ? -6.110 -4.354 13.058 1.00 98.25 103 VAL A O 1
ATOM 818 N N . MET A 1 104 ? -4.171 -3.927 12.009 1.00 98.12 104 MET A N 1
ATOM 819 C CA . MET A 1 104 ? -4.733 -3.507 10.728 1.00 98.12 104 MET A CA 1
ATOM 820 C C . MET A 1 104 ? -4.642 -4.668 9.738 1.00 98.12 104 MET A C 1
ATOM 822 O O . MET A 1 104 ? -3.548 -5.161 9.458 1.00 98.12 104 MET A O 1
ATOM 826 N N . ARG A 1 105 ? -5.772 -5.104 9.180 1.00 98.38 105 ARG A N 1
ATOM 827 C CA . ARG A 1 105 ? -5.831 -6.216 8.218 1.00 98.38 105 ARG A CA 1
ATOM 828 C C . ARG A 1 105 ? -6.494 -5.765 6.930 1.00 98.38 105 ARG A C 1
ATOM 830 O O . ARG A 1 105 ? -7.530 -5.110 6.972 1.00 98.38 105 ARG A O 1
ATOM 837 N N . ASN A 1 106 ? -5.934 -6.163 5.794 1.00 98.00 106 ASN A N 1
ATOM 838 C CA . ASN A 1 106 ? -6.596 -6.044 4.502 1.00 98.00 106 ASN A CA 1
ATOM 839 C C . ASN A 1 106 ? -7.254 -7.375 4.145 1.00 98.00 106 ASN A C 1
ATOM 841 O O . ASN A 1 106 ? -6.593 -8.307 3.692 1.00 98.00 106 ASN A O 1
ATOM 845 N N . THR A 1 107 ? -8.566 -7.458 4.334 1.00 97.31 107 THR A N 1
ATOM 846 C CA . THR A 1 107 ? -9.342 -8.671 4.029 1.00 97.31 107 THR A CA 1
ATOM 847 C C . THR A 1 107 ? -9.742 -8.771 2.553 1.00 97.31 107 THR A C 1
ATOM 849 O O . THR A 1 107 ? -10.316 -9.769 2.121 1.00 97.31 107 THR A O 1
ATOM 852 N N . GLY A 1 108 ? -9.433 -7.741 1.762 1.00 96.50 108 GLY A N 1
ATOM 853 C CA . GLY A 1 108 ? -9.779 -7.652 0.352 1.00 96.50 108 GLY A CA 1
ATOM 854 C C . GLY A 1 108 ? -8.734 -8.260 -0.581 1.00 96.50 108 GLY A C 1
ATOM 855 O O . GLY A 1 108 ? -7.647 -8.676 -0.190 1.00 96.50 108 GLY A O 1
ATOM 856 N N . GLN A 1 109 ? -9.066 -8.251 -1.872 1.00 96.88 109 GLN A N 1
ATOM 857 C CA . GLN A 1 109 ? -8.194 -8.715 -2.962 1.00 96.88 109 GLN A CA 1
ATOM 858 C C . GLN A 1 109 ? -7.420 -7.575 -3.641 1.00 96.88 109 GLN A C 1
ATOM 860 O O . GLN A 1 109 ? -6.816 -7.780 -4.692 1.00 96.88 109 GLN A O 1
ATOM 865 N N . ARG A 1 110 ? -7.469 -6.359 -3.090 1.00 96.50 110 ARG A N 1
ATOM 866 C CA . ARG A 1 110 ? -6.859 -5.153 -3.671 1.00 96.50 110 ARG A CA 1
ATOM 867 C C . ARG A 1 110 ? -5.758 -4.625 -2.774 1.00 96.50 110 ARG A C 1
ATOM 869 O O . ARG A 1 110 ? -5.825 -4.802 -1.562 1.00 96.50 110 ARG A O 1
ATOM 876 N N . VAL A 1 111 ? -4.776 -3.947 -3.353 1.00 96.25 111 VAL A N 1
ATOM 877 C CA . VAL A 1 111 ? -3.787 -3.206 -2.567 1.00 96.25 111 VAL A CA 1
ATOM 878 C C . VAL A 1 111 ? -4.459 -1.938 -2.056 1.00 96.25 111 VAL A C 1
ATOM 880 O O . VAL A 1 111 ? -5.013 -1.165 -2.839 1.00 96.25 111 VAL A O 1
ATOM 883 N N . VAL A 1 112 ? -4.381 -1.692 -0.750 1.00 97.19 112 VAL A N 1
ATOM 884 C CA . VAL A 1 112 ? -4.854 -0.432 -0.172 1.00 97.19 112 VAL A CA 1
ATOM 885 C C . VAL A 1 112 ? -3.669 0.501 -0.019 1.00 97.19 112 VAL A C 1
ATOM 887 O O . VAL A 1 112 ? -2.705 0.159 0.657 1.00 97.19 112 VAL A O 1
ATOM 890 N N . ARG A 1 113 ? -3.722 1.673 -0.654 1.00 96.19 113 ARG A N 1
ATOM 891 C CA . ARG A 1 113 ? -2.683 2.704 -0.552 1.00 96.19 113 ARG A CA 1
ATOM 892 C C . ARG A 1 113 ? -3.161 3.827 0.354 1.00 96.19 113 ARG A C 1
ATOM 894 O O . ARG A 1 113 ? -4.325 4.212 0.291 1.00 96.19 113 ARG A O 1
ATOM 901 N N . MET A 1 114 ? -2.261 4.354 1.170 1.00 97.25 114 MET A N 1
ATOM 902 C CA . MET A 1 114 ? -2.548 5.397 2.151 1.00 97.25 114 MET A CA 1
ATOM 903 C C . MET A 1 114 ? -1.285 6.196 2.462 1.00 97.25 114 MET A C 1
ATOM 905 O O . MET A 1 114 ? -0.171 5.717 2.254 1.00 97.25 114 MET A O 1
ATOM 909 N N . VAL A 1 115 ? -1.444 7.413 2.972 1.00 97.19 115 VAL A N 1
ATOM 910 C CA . VAL A 1 115 ? -0.328 8.140 3.589 1.00 97.19 115 VAL A CA 1
ATOM 911 C C . VAL A 1 115 ? 0.267 7.263 4.709 1.00 97.19 115 VAL A C 1
ATOM 913 O O . VAL A 1 115 ? -0.493 6.605 5.422 1.00 97.19 115 VAL A O 1
ATOM 916 N N . PRO A 1 116 ? 1.604 7.201 4.875 1.00 96.12 116 PRO A N 1
ATOM 917 C CA . PRO A 1 116 ? 2.276 6.353 5.870 1.00 96.12 116 PRO A CA 1
ATOM 918 C C . PRO A 1 116 ? 2.108 6.851 7.324 1.00 96.12 116 PRO A C 1
ATOM 920 O O . PRO A 1 116 ? 3.029 6.823 8.139 1.00 96.12 116 PRO A O 1
ATOM 923 N N . THR A 1 117 ? 0.922 7.343 7.668 1.00 97.06 117 THR A N 1
ATOM 924 C CA . THR A 1 117 ? 0.571 7.842 8.993 1.00 97.06 117 THR A CA 1
ATOM 925 C C . THR A 1 117 ? -0.905 7.575 9.242 1.00 97.06 117 THR A C 1
ATOM 927 O O . THR A 1 117 ? -1.751 7.896 8.408 1.00 97.06 117 THR A O 1
ATOM 930 N N . LEU A 1 118 ? -1.198 6.983 10.393 1.00 97.44 118 LEU A N 1
ATOM 931 C CA . LEU A 1 118 ? -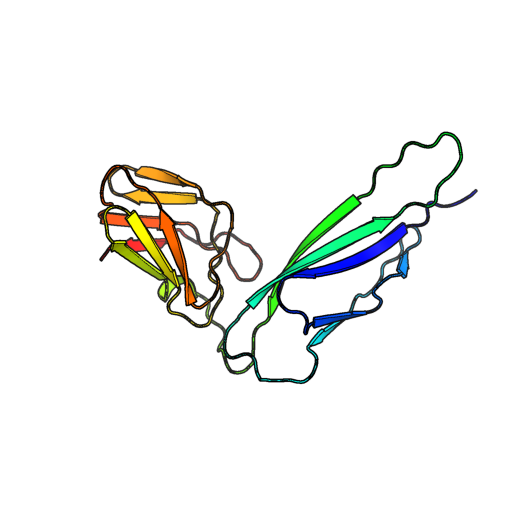2.543 6.753 10.902 1.00 97.44 118 LEU A CA 1
ATOM 932 C C . LEU A 1 118 ? -2.771 7.681 12.095 1.00 97.44 118 LEU A C 1
ATOM 934 O O . LEU A 1 118 ? -1.857 7.904 12.886 1.00 97.44 118 LEU A O 1
ATOM 938 N N . GLN A 1 119 ? -3.982 8.193 12.260 1.00 98.12 119 GLN A N 1
ATOM 939 C CA . GLN A 1 119 ? -4.393 8.917 13.456 1.00 98.12 119 GLN A CA 1
ATOM 940 C C . GLN A 1 119 ? -5.270 8.017 14.322 1.00 98.12 119 GLN A C 1
ATOM 942 O O . GLN A 1 119 ? -6.267 7.466 13.859 1.00 98.12 119 GLN A O 1
ATOM 947 N N . LEU A 1 120 ? -4.901 7.893 15.591 1.00 98.12 120 LEU A N 1
ATOM 948 C CA . LEU A 1 120 ? -5.626 7.136 16.599 1.00 98.12 120 LEU A CA 1
ATOM 949 C C . LEU A 1 120 ? -6.587 8.066 17.338 1.00 98.12 120 LEU A C 1
ATOM 951 O O . LEU A 1 120 ? -6.164 9.078 17.898 1.00 98.12 120 LEU A O 1
ATOM 955 N N . ASN A 1 121 ? -7.872 7.723 17.366 1.00 97.81 121 ASN A N 1
ATOM 956 C CA . ASN A 1 121 ? -8.900 8.524 18.028 1.00 97.81 121 ASN A CA 1
ATOM 957 C C . ASN A 1 121 ? -9.374 7.850 19.327 1.00 97.81 121 ASN A C 1
ATOM 959 O O . ASN A 1 121 ? -9.433 6.618 19.390 1.00 97.81 121 ASN A O 1
ATOM 963 N N . PRO A 1 122 ? -9.759 8.626 20.358 1.00 96.25 122 PRO A N 1
ATOM 964 C CA . PRO A 1 122 ? -9.884 10.091 20.374 1.00 96.25 122 PRO A CA 1
ATOM 965 C C . PRO A 1 122 ? -8.592 10.834 20.755 1.00 96.25 122 PRO A C 1
ATOM 967 O O . PRO A 1 122 ? -8.594 12.057 20.845 1.00 96.25 122 PRO A O 1
ATOM 970 N N . THR A 1 123 ? -7.488 10.125 21.002 1.00 94.81 123 THR A N 1
ATOM 971 C CA . THR A 1 123 ? -6.244 10.728 21.510 1.00 94.81 123 THR A CA 1
ATOM 972 C C . THR A 1 123 ? -5.516 11.612 20.492 1.00 94.81 123 THR A C 1
ATOM 974 O O . THR A 1 123 ? -4.570 12.302 20.865 1.00 94.81 123 THR A O 1
ATOM 977 N N . ASN A 1 124 ? -5.925 11.583 19.218 1.00 94.56 124 ASN A N 1
ATOM 978 C CA . ASN A 1 124 ? -5.289 12.256 18.080 1.00 94.56 124 ASN A CA 1
ATOM 979 C C . ASN A 1 124 ? -3.796 11.919 17.934 1.00 94.56 124 ASN A C 1
ATOM 981 O O . ASN A 1 124 ? -3.007 12.700 17.406 1.00 94.56 124 ASN A O 1
ATOM 985 N N . THR A 1 125 ? -3.393 10.742 18.416 1.00 95.56 125 THR A N 1
ATOM 986 C CA . THR A 1 125 ? -2.003 10.291 18.349 1.00 95.56 125 THR A CA 1
ATOM 987 C C . THR A 1 125 ? -1.686 9.828 16.936 1.00 95.56 125 THR A C 1
ATOM 989 O O . THR A 1 125 ? -2.436 9.039 16.365 1.00 95.56 125 THR A O 1
ATOM 992 N N . GLN A 1 126 ? -0.564 10.284 16.379 1.00 96.12 126 GLN A N 1
ATOM 993 C CA . GLN A 1 126 ? -0.091 9.811 15.083 1.00 96.12 126 GLN A CA 1
ATOM 994 C C . GLN A 1 126 ? 0.750 8.546 15.235 1.00 96.12 126 GLN A C 1
ATOM 996 O O . GLN A 1 126 ? 1.662 8.472 16.056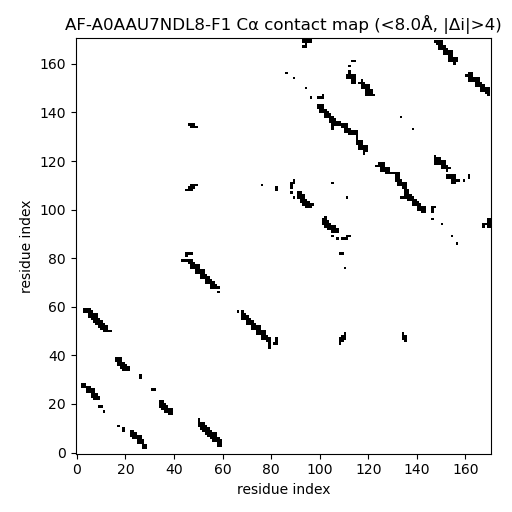 1.00 96.12 126 GLN A O 1
ATOM 1001 N N . LEU A 1 127 ? 0.447 7.564 14.401 1.00 95.44 127 LEU A N 1
ATOM 1002 C CA . LEU A 1 127 ? 1.127 6.289 14.309 1.00 95.44 127 LEU A CA 1
ATOM 1003 C C . LEU A 1 127 ? 1.745 6.180 12.913 1.00 95.44 127 LEU A C 1
ATOM 1005 O O . LEU A 1 127 ? 1.038 6.052 11.912 1.00 95.44 127 LEU A O 1
ATOM 1009 N N . ALA A 1 128 ? 3.070 6.276 12.848 1.00 94.81 128 ALA A N 1
ATOM 1010 C CA . ALA A 1 128 ? 3.816 6.155 11.602 1.00 94.81 128 ALA A CA 1
ATOM 1011 C C . ALA A 1 128 ? 3.958 4.686 11.170 1.00 94.81 128 ALA A C 1
ATOM 1013 O O . ALA A 1 128 ? 3.978 3.773 11.998 1.00 94.81 128 ALA A O 1
ATOM 1014 N N . GLN A 1 129 ? 4.086 4.470 9.864 1.00 93.31 129 GLN A N 1
ATOM 1015 C CA . GLN A 1 129 ? 4.398 3.174 9.265 1.00 93.31 129 GLN A CA 1
ATOM 1016 C C . GLN A 1 129 ? 5.366 3.357 8.096 1.00 93.31 129 GLN A C 1
ATOM 1018 O O . GLN A 1 129 ? 5.364 4.405 7.461 1.00 93.31 129 GLN A O 1
ATOM 1023 N N . ASP A 1 130 ? 6.160 2.338 7.781 1.00 88.06 130 ASP A N 1
ATOM 1024 C CA . ASP A 1 130 ? 7.185 2.465 6.735 1.00 88.06 130 ASP A CA 1
ATOM 1025 C C . ASP A 1 130 ? 6.579 2.511 5.326 1.00 88.06 130 ASP A C 1
ATOM 1027 O O . ASP A 1 130 ? 7.013 3.266 4.454 1.00 88.06 130 ASP A O 1
ATOM 1031 N N . GLU A 1 131 ? 5.547 1.697 5.098 1.00 91.00 131 GLU A N 1
ATOM 1032 C CA . GLU A 1 131 ? 4.956 1.502 3.778 1.00 91.00 131 GLU A CA 1
ATOM 1033 C C . GLU A 1 131 ? 3.664 2.306 3.616 1.00 91.00 131 GLU A C 1
ATOM 1035 O O . GLU A 1 131 ? 2.752 2.248 4.443 1.00 91.00 131 GLU A O 1
ATOM 1040 N N . TYR A 1 132 ? 3.538 2.978 2.472 1.00 93.06 132 TYR A N 1
ATOM 1041 C CA . TYR A 1 132 ? 2.348 3.730 2.048 1.00 93.06 132 TYR A CA 1
ATOM 1042 C C . TYR A 1 132 ? 1.248 2.828 1.448 1.00 93.06 132 TYR A C 1
ATOM 1044 O O . TYR A 1 132 ? 0.383 3.275 0.686 1.00 93.06 132 TYR A O 1
ATOM 1052 N N . TYR A 1 133 ? 1.308 1.525 1.721 1.00 95.31 133 TYR A N 1
ATOM 1053 C CA . TYR A 1 133 ? 0.324 0.549 1.278 1.00 95.31 133 TYR A CA 1
ATOM 1054 C C . TYR A 1 133 ? 0.247 -0.666 2.210 1.00 95.31 133 TYR A C 1
ATOM 1056 O O . TYR A 1 133 ? 1.138 -0.919 3.026 1.00 95.31 133 TYR A O 1
ATOM 1064 N N . LEU A 1 134 ? -0.832 -1.426 2.036 1.00 96.44 134 LEU A N 1
ATOM 1065 C CA . LEU A 1 134 ? -1.065 -2.737 2.624 1.00 96.44 134 LEU A CA 1
ATOM 1066 C C . LEU A 1 134 ? -1.502 -3.698 1.506 1.00 96.44 134 LEU A C 1
ATOM 1068 O O . LEU A 1 134 ? -2.472 -3.425 0.787 1.00 96.44 134 LEU A O 1
ATOM 1072 N N . MET A 1 135 ? -0.773 -4.800 1.314 1.00 95.56 135 MET A N 1
ATOM 1073 C CA . MET A 1 135 ? -1.099 -5.806 0.297 1.00 95.56 135 MET A CA 1
ATOM 1074 C C . MET A 1 135 ? -2.421 -6.505 0.618 1.00 95.56 135 MET A C 1
ATOM 1076 O O . MET A 1 135 ? -2.883 -6.509 1.759 1.00 95.56 135 MET A O 1
ATOM 1080 N N . ALA A 1 136 ? -3.034 -7.124 -0.389 1.00 95.75 136 ALA A N 1
ATOM 1081 C CA . ALA A 1 136 ? -4.190 -7.988 -0.178 1.00 95.75 136 ALA A CA 1
ATOM 1082 C C . ALA A 1 136 ? -3.832 -9.164 0.749 1.00 95.75 136 ALA A C 1
ATOM 1084 O O . ALA A 1 136 ? -2.826 -9.842 0.539 1.00 95.75 136 ALA A O 1
ATOM 1085 N N . GLY A 1 137 ? -4.642 -9.382 1.787 1.00 96.12 137 GLY A N 1
ATOM 1086 C CA . GLY A 1 137 ? -4.410 -10.392 2.823 1.00 96.12 137 GLY A CA 1
ATOM 1087 C C . GLY A 1 137 ? -3.349 -10.029 3.870 1.00 96.12 137 GLY A C 1
ATOM 1088 O O . GLY A 1 137 ? -3.160 -10.785 4.823 1.00 96.12 137 GLY A O 1
ATOM 1089 N N . GLU A 1 138 ? -2.646 -8.900 3.734 1.00 96.81 138 GLU A N 1
ATOM 1090 C CA . GLU A 1 138 ? -1.605 -8.507 4.687 1.00 96.81 138 GLU A CA 1
ATOM 1091 C C . GLU A 1 138 ? -2.211 -8.029 6.011 1.00 96.81 138 GLU A C 1
ATOM 1093 O O . GLU A 1 138 ? -3.290 -7.433 6.072 1.00 96.81 138 GLU A O 1
ATOM 1098 N N . THR A 1 139 ? -1.485 -8.306 7.091 1.00 97.50 139 THR A N 1
ATOM 1099 C CA . THR A 1 139 ? -1.792 -7.849 8.443 1.00 97.50 139 THR A CA 1
ATOM 1100 C C . THR A 1 139 ? -0.594 -7.088 8.989 1.00 97.50 139 THR A C 1
ATOM 1102 O O . THR A 1 139 ? 0.527 -7.594 8.946 1.00 97.50 139 THR A O 1
ATOM 1105 N N . ARG A 1 140 ? -0.838 -5.910 9.561 1.00 96.81 140 ARG A N 1
ATOM 1106 C CA . ARG A 1 140 ? 0.159 -5.082 10.239 1.00 96.81 140 ARG A CA 1
ATOM 1107 C C . ARG A 1 140 ? -0.255 -4.870 11.688 1.00 96.81 140 ARG A C 1
ATOM 1109 O O . ARG A 1 140 ? -1.436 -4.682 11.970 1.00 96.81 140 ARG A O 1
ATOM 1116 N N . ARG A 1 141 ? 0.713 -4.935 12.598 1.00 97.12 141 ARG A N 1
ATOM 1117 C CA . ARG A 1 141 ? 0.495 -4.783 14.039 1.00 97.12 141 ARG A CA 1
ATOM 1118 C C . ARG A 1 141 ? 1.259 -3.587 14.554 1.00 97.12 141 ARG A C 1
ATOM 1120 O O . ARG A 1 141 ? 2.384 -3.340 14.123 1.00 97.12 141 ARG A O 1
ATOM 1127 N N . PHE A 1 142 ? 0.639 -2.873 15.477 1.00 96.38 142 PHE A N 1
ATOM 1128 C CA . PHE A 1 142 ? 1.180 -1.662 16.052 1.00 96.38 142 PHE A CA 1
ATOM 1129 C C . PHE A 1 142 ? 1.038 -1.702 17.562 1.00 96.38 142 PHE A C 1
ATOM 1131 O O . PHE A 1 142 ? -0.049 -1.922 18.098 1.00 96.38 142 PHE A O 1
ATOM 1138 N N . LYS A 1 143 ? 2.142 -1.425 18.248 1.00 95.12 143 LYS A N 1
ATOM 1139 C CA . LYS A 1 143 ? 2.108 -1.184 19.685 1.00 95.12 143 LYS A CA 1
ATOM 1140 C C . LYS A 1 143 ? 1.456 0.167 19.928 1.00 95.12 143 LYS A C 1
ATOM 1142 O O . LYS A 1 143 ? 1.890 1.174 19.372 1.00 95.12 143 LYS A O 1
ATOM 1147 N N . VAL A 1 144 ? 0.424 0.176 20.757 1.00 95.19 144 VAL A N 1
ATOM 1148 C CA . VAL A 1 144 ? -0.318 1.383 21.119 1.00 95.19 144 VAL A CA 1
ATOM 1149 C C . VAL A 1 144 ? -0.374 1.492 22.635 1.00 95.19 144 VAL A C 1
ATOM 1151 O O . VAL A 1 144 ? -0.475 0.485 23.329 1.00 95.19 144 VAL A O 1
ATOM 1154 N N . ALA A 1 145 ? -0.276 2.714 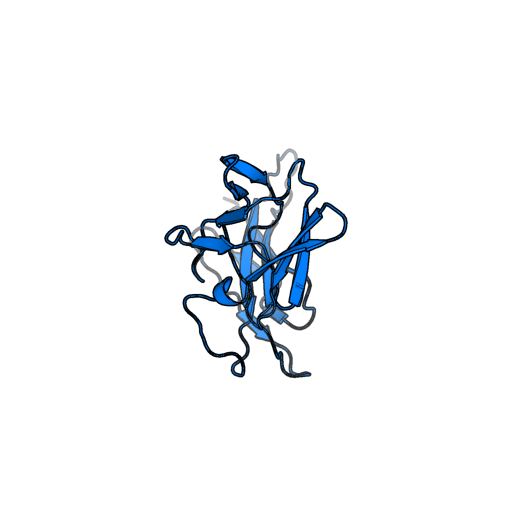23.160 1.00 91.56 145 ALA A N 1
ATOM 1155 C CA . ALA A 1 145 ? -0.353 2.939 24.603 1.00 91.56 145 ALA A CA 1
ATOM 1156 C C . ALA A 1 145 ? -1.770 2.689 25.144 1.00 91.56 145 ALA A C 1
ATOM 1158 O O . ALA A 1 145 ? -1.933 2.170 26.241 1.00 91.56 145 ALA A O 1
ATOM 1159 N N . ASN A 1 146 ? -2.785 3.047 24.352 1.00 91.00 146 ASN A N 1
ATOM 1160 C CA . ASN A 1 146 ? -4.197 2.872 24.670 1.00 91.00 146 ASN A CA 1
ATOM 1161 C C . ASN A 1 146 ? -4.925 2.312 23.446 1.00 91.00 146 ASN A C 1
ATOM 1163 O O . ASN A 1 146 ? -4.560 2.637 22.314 1.00 91.00 146 ASN A O 1
ATOM 1167 N N . ALA A 1 147 ? -5.968 1.513 23.676 1.00 94.56 147 ALA A N 1
ATOM 1168 C CA . ALA A 1 147 ? -6.842 1.026 22.614 1.00 94.56 147 ALA A CA 1
ATOM 1169 C C . ALA A 1 147 ? -7.605 2.205 21.973 1.00 94.56 147 ALA A C 1
ATOM 1171 O O . ALA A 1 147 ? -8.363 2.881 22.676 1.00 94.56 147 ALA A O 1
ATOM 1172 N N . PRO A 1 148 ? -7.416 2.485 20.670 1.00 97.31 148 PRO A N 1
ATOM 1173 C CA . PRO A 1 148 ? -8.185 3.516 19.991 1.00 97.31 148 PRO A CA 1
ATOM 1174 C C . PRO A 1 148 ? -9.619 3.051 19.731 1.00 97.31 148 PRO A C 1
ATOM 1176 O O . PRO A 1 148 ? -9.874 1.868 19.529 1.00 97.31 148 PRO A O 1
ATOM 1179 N N . ILE A 1 149 ? -10.549 4.004 19.684 1.00 98.06 149 ILE A N 1
ATOM 1180 C CA . ILE A 1 149 ? -11.952 3.762 19.305 1.00 98.06 149 ILE A CA 1
ATOM 1181 C C . ILE A 1 149 ? -12.081 3.699 17.780 1.00 98.06 149 ILE A C 1
ATOM 1183 O O . ILE A 1 149 ? -12.864 2.927 17.228 1.00 98.06 149 ILE A O 1
ATOM 1187 N N . SER A 1 150 ? -11.308 4.524 17.077 1.00 98.44 150 SER A N 1
ATOM 1188 C CA . SER A 1 150 ? -11.277 4.555 15.620 1.00 98.44 150 SER A CA 1
ATOM 1189 C C . SER A 1 150 ? -9.907 4.973 15.110 1.00 98.44 150 SER A C 1
ATOM 1191 O O . SER A 1 150 ? -9.099 5.559 15.836 1.00 98.44 150 SER A O 1
ATOM 1193 N N . VAL A 1 151 ? -9.662 4.668 13.843 1.00 98.38 151 VAL A N 1
ATOM 1194 C CA . VAL A 1 151 ? -8.454 5.053 13.124 1.00 98.38 151 VAL A CA 1
ATOM 1195 C C . VAL A 1 151 ? -8.854 5.908 11.933 1.00 98.38 151 VAL A C 1
ATOM 1197 O O . VAL A 1 151 ? -9.660 5.476 11.109 1.00 98.38 151 VAL A O 1
ATOM 1200 N N . THR A 1 152 ? -8.288 7.109 11.843 1.00 98.62 152 THR A N 1
ATOM 1201 C CA . THR A 1 152 ? -8.416 7.990 10.677 1.00 98.62 152 THR A CA 1
ATOM 1202 C C . THR A 1 152 ? -7.146 7.917 9.839 1.00 98.62 152 THR A C 1
ATOM 1204 O O . THR A 1 152 ? -6.041 7.914 10.379 1.00 98.62 152 THR A O 1
ATOM 1207 N N . PHE A 1 153 ? -7.280 7.855 8.519 1.00 98.19 153 PHE A N 1
ATOM 1208 C CA . PHE A 1 153 ? -6.148 7.892 7.596 1.00 98.19 153 PHE A CA 1
ATOM 1209 C C . PHE A 1 153 ? -6.554 8.498 6.255 1.00 98.19 153 PHE A C 1
ATOM 1211 O O . PHE A 1 153 ? -7.726 8.477 5.886 1.00 98.19 153 PHE A O 1
ATOM 1218 N N . THR A 1 154 ? -5.563 8.984 5.509 1.00 98.44 154 THR A N 1
ATOM 1219 C CA . THR A 1 154 ? -5.749 9.536 4.163 1.00 98.44 154 THR A CA 1
ATOM 1220 C C . THR A 1 154 ? -5.448 8.459 3.117 1.00 98.44 154 THR A C 1
ATOM 1222 O O . THR A 1 154 ? -4.274 8.093 2.938 1.00 98.44 154 THR A O 1
ATOM 1225 N N . PRO A 1 155 ? -6.448 7.924 2.397 1.00 97.94 155 PRO A N 1
ATOM 1226 C CA . PRO A 1 155 ? -6.205 6.986 1.316 1.00 97.94 155 PRO A CA 1
ATOM 1227 C C . PRO A 1 155 ? -5.519 7.665 0.129 1.00 97.94 155 PRO A C 1
ATOM 1229 O O . PRO A 1 155 ? -5.632 8.873 -0.097 1.00 97.94 155 PRO A O 1
ATOM 1232 N N . LEU A 1 156 ? -4.829 6.861 -0.675 1.00 96.12 156 LEU A N 1
ATOM 1233 C CA . LEU A 1 156 ? -4.275 7.294 -1.950 1.00 96.12 156 LEU A CA 1
ATOM 1234 C C . LEU A 1 156 ? -5.018 6.602 -3.089 1.00 96.12 156 LEU A C 1
ATOM 1236 O O . LEU A 1 156 ? -5.240 5.390 -3.071 1.00 96.12 156 LEU A O 1
ATOM 1240 N N . SER A 1 157 ? -5.343 7.367 -4.125 1.00 93.06 157 SER A N 1
ATOM 1241 C CA . SER A 1 157 ? -5.876 6.820 -5.364 1.00 93.06 157 SER A CA 1
ATOM 1242 C C . SER A 1 157 ? -4.876 5.865 -6.020 1.00 93.06 157 SER A C 1
ATOM 1244 O O . SER A 1 157 ? -3.678 5.834 -5.714 1.00 93.06 157 SER A O 1
ATOM 1246 N N . ARG A 1 158 ? -5.347 5.126 -7.027 1.00 87.81 158 ARG A N 1
ATOM 1247 C CA . ARG A 1 158 ? -4.495 4.284 -7.878 1.00 87.81 158 ARG A CA 1
ATOM 1248 C C . ARG A 1 158 ? -3.284 5.029 -8.450 1.00 87.81 158 ARG A C 1
ATOM 1250 O O . ARG A 1 158 ? -2.231 4.421 -8.619 1.00 87.81 158 ARG A O 1
ATOM 1257 N N . TYR A 1 159 ? -3.421 6.324 -8.710 1.00 87.69 159 TYR A N 1
ATOM 1258 C CA . TYR A 1 159 ? -2.374 7.165 -9.288 1.00 87.69 159 TYR A CA 1
ATOM 1259 C C . TYR A 1 159 ? -1.521 7.882 -8.231 1.00 87.69 159 TYR A C 1
ATOM 1261 O O . TYR A 1 159 ? -0.586 8.590 -8.579 1.00 87.69 159 TYR A O 1
ATOM 1269 N N . GLY A 1 160 ? -1.789 7.661 -6.939 1.00 88.88 160 GLY A N 1
ATOM 1270 C CA . GLY A 1 160 ? -1.028 8.247 -5.833 1.00 88.88 160 GLY A CA 1
ATOM 1271 C C . GLY A 1 160 ? -1.521 9.616 -5.359 1.00 88.88 160 GLY A C 1
ATOM 1272 O O . GLY A 1 160 ? -0.847 10.238 -4.547 1.00 88.88 160 GLY A O 1
ATOM 1273 N N . PHE A 1 161 ? -2.682 10.080 -5.825 1.00 93.19 161 PHE A N 1
ATOM 1274 C CA . PHE A 1 161 ? -3.298 11.312 -5.317 1.00 93.19 161 PHE A CA 1
ATOM 1275 C C . PHE A 1 161 ? -3.957 11.078 -3.960 1.00 93.19 161 PHE A C 1
ATOM 1277 O O . PHE A 1 161 ? -4.601 10.045 -3.781 1.00 93.19 161 PHE A O 1
ATOM 1284 N N . LYS A 1 162 ? -3.830 12.041 -3.042 1.00 96.69 162 LYS A N 1
ATOM 1285 C CA . LYS A 1 162 ? -4.573 12.034 -1.777 1.00 96.69 162 LYS A CA 1
ATOM 1286 C C . LYS A 1 162 ? -6.073 12.112 -2.052 1.00 96.69 162 LYS A C 1
ATOM 1288 O O . LYS A 1 162 ? -6.497 12.851 -2.939 1.00 96.69 162 LYS A O 1
ATOM 1293 N N . LEU A 1 163 ? -6.831 11.320 -1.312 1.00 97.31 163 LEU A N 1
ATOM 1294 C CA . LEU A 1 163 ? -8.287 11.360 -1.263 1.00 97.31 163 LEU A CA 1
ATOM 1295 C C . LEU A 1 163 ? -8.722 11.920 0.093 1.00 97.31 163 LEU A C 1
ATOM 1297 O O . LEU A 1 163 ? -7.871 12.177 0.944 1.00 97.31 163 LEU A O 1
ATOM 1301 N N . ASP A 1 164 ? -10.025 12.105 0.278 1.00 97.69 164 ASP A N 1
ATOM 1302 C CA . ASP A 1 164 ? -10.569 12.543 1.561 1.00 97.69 164 ASP A CA 1
ATOM 1303 C C . ASP A 1 164 ? -10.258 11.530 2.666 1.00 97.69 164 ASP A C 1
ATOM 1305 O O . ASP A 1 164 ? -10.177 10.320 2.423 1.00 97.69 164 ASP A O 1
ATOM 1309 N N . ASP A 1 165 ? -10.081 12.041 3.881 1.00 98.19 165 ASP A N 1
ATOM 1310 C CA . ASP A 1 165 ? -9.798 11.214 5.045 1.00 98.19 165 ASP A CA 1
ATOM 1311 C C . ASP A 1 165 ? -10.954 10.258 5.339 1.00 98.19 165 ASP A C 1
ATOM 1313 O O . ASP A 1 165 ? -12.135 10.594 5.234 1.00 98.19 165 ASP A O 1
ATOM 1317 N N . VAL A 1 166 ? -10.592 9.047 5.748 1.00 98.19 166 VAL A N 1
ATOM 1318 C CA . VAL A 1 166 ? -11.534 7.989 6.098 1.00 98.19 166 VAL A CA 1
ATOM 1319 C C . VAL A 1 166 ? -11.285 7.571 7.534 1.00 98.19 166 VAL A C 1
ATOM 1321 O O . VAL A 1 166 ? -10.142 7.360 7.941 1.00 98.19 166 VAL A O 1
ATOM 1324 N N . THR A 1 167 ? -12.366 7.412 8.293 1.00 98.38 167 THR A N 1
ATOM 1325 C CA . THR A 1 167 ? -12.334 6.914 9.669 1.00 98.38 167 THR A CA 1
ATOM 1326 C C . THR A 1 167 ? -12.996 5.546 9.744 1.00 98.38 167 THR A C 1
ATOM 1328 O O . THR A 1 167 ? -14.148 5.386 9.345 1.00 98.38 167 THR A O 1
ATOM 1331 N N . ILE A 1 168 ? -12.285 4.560 10.290 1.00 98.25 168 ILE A N 1
ATOM 1332 C CA . ILE A 1 168 ? -12.794 3.202 10.514 1.00 98.25 168 ILE A CA 1
ATOM 1333 C C . ILE A 1 168 ? -12.794 2.910 12.016 1.00 98.25 168 ILE A C 1
ATOM 1335 O O . ILE A 1 168 ? -11.813 3.180 12.709 1.00 98.25 168 ILE A O 1
ATOM 1339 N N . LEU A 1 169 ? -13.902 2.366 12.525 1.00 98.31 169 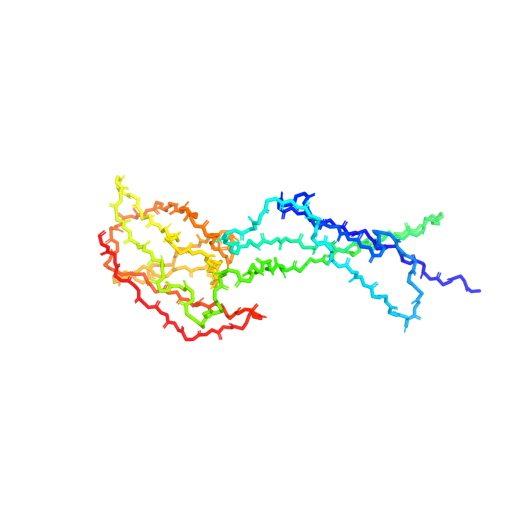LEU A N 1
ATOM 1340 C CA . LEU A 1 169 ? -14.015 1.937 13.921 1.00 98.31 169 LEU A CA 1
ATOM 1341 C C . LEU A 1 169 ? -13.118 0.726 14.195 1.00 98.31 169 LEU A C 1
ATOM 1343 O O . LEU A 1 169 ? -13.037 -0.197 13.381 1.00 98.31 169 LEU A O 1
ATOM 1347 N N . VAL A 1 170 ? -12.492 0.723 15.367 1.00 97.81 170 VAL A N 1
ATOM 1348 C CA . VAL A 1 170 ? -11.786 -0.447 15.888 1.00 97.81 170 VAL A CA 1
ATOM 1349 C C . VAL A 1 170 ? -12.826 -1.403 16.466 1.00 97.81 170 VAL A C 1
ATOM 1351 O O . VAL A 1 170 ? -13.694 -0.982 17.232 1.00 97.81 170 VAL A O 1
ATOM 1354 N N . LYS A 1 171 ? -12.771 -2.667 16.046 1.00 92.62 171 LYS A N 1
ATOM 1355 C CA . LYS A 1 171 ? -13.660 -3.737 16.512 1.00 92.62 171 LYS A CA 1
ATOM 1356 C C . LYS A 1 171 ? -13.002 -4.617 17.565 1.00 92.62 171 LYS A C 1
ATOM 1358 O O . LYS A 1 171 ? -11.757 -4.746 17.542 1.00 92.62 171 LYS A O 1
#

Secondary structure (DSSP, 8-state):
-PPPPEEEEEEEES-TTEEEESSS-EE-TT-----EEEE-SSSPP-S-EEEEEEEEEEEPP-TT------EEEEEEEE--TTS---S-GGGGEEEEEETTEEEEEE-SSS-EEB-SEEEEETTTEEEE-S-SEE-TT-EEEEE-SS--SEEEE-BB-TTS-B---EEEEB-

pLDDT: mean 87.41, std 14.01, range [34.25, 98.62]